Protein AF-A0A382ZGC2-F1 (afdb_monomer)

Structure (mmCIF, N/CA/C/O backbone):
data_AF-A0A382ZGC2-F1
#
_entry.id   AF-A0A382ZGC2-F1
#
loop_
_atom_site.group_PDB
_atom_site.id
_atom_site.type_symbol
_atom_site.label_atom_id
_atom_site.label_alt_id
_atom_site.label_comp_id
_atom_site.label_asym_id
_atom_site.label_entity_id
_atom_site.label_seq_id
_atom_site.pdbx_PDB_ins_code
_atom_site.Cartn_x
_atom_site.Cartn_y
_atom_site.Cartn_z
_atom_site.occupancy
_atom_site.B_iso_or_equiv
_atom_site.auth_seq_id
_atom_site.auth_comp_id
_atom_site.auth_asym_id
_atom_site.auth_atom_id
_atom_site.pdbx_PDB_model_num
ATOM 1 N N . MET A 1 1 ? 4.808 7.270 -20.336 1.00 48.91 1 MET A N 1
ATOM 2 C CA . MET A 1 1 ? 5.035 6.624 -19.026 1.00 48.91 1 MET A CA 1
ATOM 3 C C . MET A 1 1 ? 4.044 7.246 -18.064 1.00 48.91 1 MET A C 1
ATOM 5 O O . MET A 1 1 ? 4.172 8.431 -17.793 1.00 48.91 1 MET A O 1
ATOM 9 N N . ASN A 1 2 ? 3.007 6.508 -17.667 1.00 63.00 2 ASN A N 1
ATOM 10 C CA . ASN A 1 2 ? 1.933 7.059 -16.841 1.00 63.00 2 ASN A CA 1
ATOM 11 C C . ASN A 1 2 ? 2.272 6.865 -15.366 1.00 63.00 2 ASN A C 1
ATOM 13 O O . ASN A 1 2 ? 2.671 5.776 -14.962 1.00 63.00 2 ASN A O 1
ATOM 17 N N . ALA A 1 3 ? 2.104 7.929 -14.586 1.00 60.41 3 ALA A N 1
ATOM 18 C CA . ALA A 1 3 ? 2.319 7.907 -13.144 1.00 60.41 3 ALA A CA 1
ATOM 19 C C . ALA A 1 3 ? 1.224 7.137 -12.383 1.00 60.41 3 ALA A C 1
ATOM 21 O O . ALA A 1 3 ? 1.403 6.867 -11.210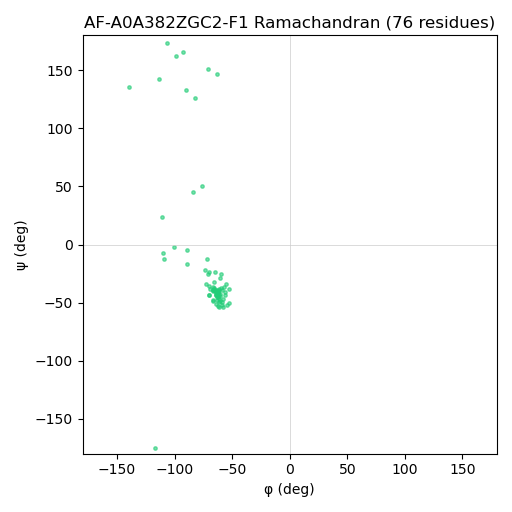 1.00 60.41 3 ALA A O 1
ATOM 22 N N . VAL A 1 4 ? 0.101 6.813 -13.032 1.00 64.00 4 VAL A N 1
ATOM 23 C CA . VAL A 1 4 ? -1.045 6.102 -12.448 1.00 64.00 4 VAL A CA 1
ATOM 24 C C . VAL A 1 4 ? -1.550 5.097 -13.481 1.00 64.00 4 VAL A C 1
ATOM 26 O O . VAL A 1 4 ? -1.660 5.430 -14.669 1.00 64.00 4 VAL A O 1
ATOM 29 N N . ASN A 1 5 ? -1.836 3.872 -13.051 1.00 77.94 5 ASN A N 1
ATOM 30 C CA . ASN A 1 5 ? -2.372 2.795 -13.886 1.00 77.94 5 ASN A CA 1
ATOM 31 C C . ASN A 1 5 ? -3.777 2.385 -13.376 1.00 77.94 5 ASN A C 1
ATOM 33 O O . ASN A 1 5 ? -4.337 2.984 -12.457 1.00 77.94 5 ASN A O 1
ATOM 37 N N . HIS A 1 6 ? -4.362 1.342 -13.970 1.00 77.25 6 HIS A N 1
ATOM 38 C CA . HIS A 1 6 ? -5.618 0.775 -13.464 1.00 77.25 6 HIS A CA 1
ATOM 39 C C . HIS A 1 6 ? -5.433 0.027 -12.128 1.00 77.25 6 HIS A C 1
ATOM 41 O O . HIS A 1 6 ? -6.380 -0.054 -11.349 1.00 77.25 6 HIS A O 1
ATOM 47 N N . TYR A 1 7 ? -4.232 -0.484 -11.840 1.00 81.69 7 TYR A N 1
ATOM 48 C CA . TYR A 1 7 ? -3.876 -1.125 -10.572 1.00 81.69 7 TYR A CA 1
ATOM 49 C C . TYR A 1 7 ? -3.900 -0.148 -9.387 1.00 81.69 7 TYR A C 1
ATOM 51 O O . TYR A 1 7 ? -4.373 -0.537 -8.326 1.00 81.69 7 TYR A O 1
ATOM 59 N N . SER A 1 8 ? -3.579 1.135 -9.562 1.00 83.50 8 SER A N 1
ATOM 60 C CA . SER A 1 8 ? -3.676 2.171 -8.530 1.00 83.50 8 SER A CA 1
ATOM 61 C C . SER A 1 8 ? -5.105 2.273 -7.974 1.00 83.50 8 SER A C 1
ATOM 63 O O . SER A 1 8 ? -5.321 2.440 -6.775 1.00 83.50 8 SER A O 1
ATOM 65 N N . ALA A 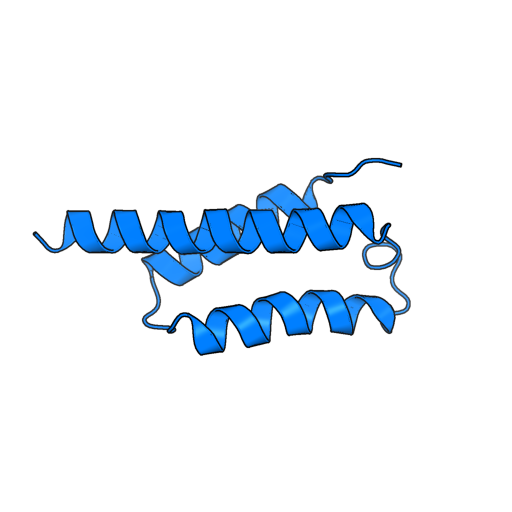1 9 ? -6.127 2.091 -8.819 1.00 87.62 9 ALA A N 1
ATOM 66 C CA . ALA A 1 9 ? -7.513 2.029 -8.351 1.00 87.62 9 ALA A CA 1
ATOM 67 C C . ALA A 1 9 ? -7.777 0.782 -7.485 1.00 87.62 9 ALA A C 1
ATOM 69 O O . ALA A 1 9 ? -8.462 0.873 -6.463 1.00 87.62 9 ALA A O 1
ATOM 70 N N . PHE A 1 10 ? -7.204 -0.370 -7.851 1.00 89.88 10 PHE A N 1
ATOM 71 C CA . PHE A 1 10 ? -7.264 -1.584 -7.032 1.00 89.88 10 PHE A CA 1
ATOM 72 C C . PHE A 1 10 ? -6.549 -1.401 -5.693 1.00 89.88 10 PHE A C 1
ATOM 74 O O . PHE A 1 10 ? -7.112 -1.767 -4.666 1.00 89.88 10 PHE A O 1
ATOM 81 N N . HIS A 1 11 ? -5.373 -0.777 -5.692 1.00 91.81 11 HIS A N 1
ATOM 82 C CA . HIS A 1 11 ? -4.612 -0.393 -4.505 1.00 91.81 11 HIS A CA 1
ATOM 83 C C . HIS A 1 11 ? -5.466 0.418 -3.523 1.00 91.81 11 HIS A C 1
ATOM 85 O O . HIS A 1 11 ? -5.605 0.047 -2.352 1.00 91.81 11 HIS A O 1
ATOM 91 N N . PHE A 1 12 ? -6.136 1.464 -4.017 1.00 93.38 12 PHE A N 1
ATOM 92 C CA . PHE A 1 12 ? -7.043 2.272 -3.204 1.00 93.38 12 PHE A CA 1
ATOM 93 C C . PHE A 1 12 ? -8.164 1.431 -2.584 1.00 93.38 12 PHE A C 1
ATOM 95 O O . PHE A 1 12 ? -8.366 1.458 -1.369 1.00 93.38 12 PHE A O 1
ATOM 102 N N . ILE A 1 13 ? -8.901 0.683 -3.414 1.00 93.88 13 ILE A N 1
ATOM 103 C CA . ILE A 1 13 ? -10.068 -0.096 -2.979 1.00 93.88 13 ILE A CA 1
ATOM 104 C C . ILE A 1 13 ? -9.645 -1.174 -1.980 1.00 93.88 13 ILE A C 1
ATOM 106 O O . ILE A 1 13 ? -10.281 -1.333 -0.939 1.00 93.88 13 ILE A O 1
ATOM 110 N N . PHE A 1 14 ? -8.559 -1.890 -2.263 1.00 94.31 14 PHE A N 1
ATOM 111 C CA . PHE A 1 14 ? -8.042 -2.949 -1.408 1.00 94.31 14 PHE A CA 1
ATOM 112 C C . PHE A 1 14 ? -7.703 -2.420 -0.013 1.00 94.31 14 PHE A C 1
ATOM 114 O O . PHE A 1 14 ? -8.166 -2.971 0.992 1.00 94.31 14 PHE A O 1
ATOM 121 N N . TRP A 1 15 ? -6.960 -1.315 0.069 1.00 95.81 15 TRP A N 1
ATOM 122 C CA . TRP A 1 15 ? -6.579 -0.739 1.354 1.00 95.81 15 TRP A CA 1
ATOM 123 C C . TRP A 1 15 ? -7.730 -0.056 2.080 1.00 95.81 15 TRP A C 1
ATOM 125 O O . TRP A 1 15 ? -7.813 -0.165 3.305 1.00 95.81 15 TRP A O 1
ATOM 135 N N . PHE A 1 16 ? -8.658 0.558 1.348 1.00 95.25 16 PHE A N 1
ATOM 136 C CA . PHE A 1 16 ? -9.900 1.082 1.908 1.00 95.25 16 PHE A CA 1
ATOM 137 C C . PHE A 1 16 ? -10.724 -0.018 2.581 1.00 95.25 16 PHE A C 1
ATOM 139 O O . PHE A 1 16 ? -11.092 0.107 3.751 1.00 95.25 16 PHE A O 1
ATOM 146 N N . LEU A 1 17 ? -10.981 -1.125 1.876 1.00 94.31 17 LEU A N 1
ATOM 147 C CA . LEU A 1 17 ? -11.742 -2.254 2.413 1.00 94.31 17 LEU A CA 1
ATOM 148 C C . LEU A 1 17 ? -11.002 -2.915 3.578 1.00 94.31 17 LEU A C 1
ATOM 150 O O . LEU A 1 17 ? -11.615 -3.244 4.593 1.00 94.31 17 LEU A O 1
ATOM 154 N N . THR A 1 18 ? -9.682 -3.053 3.472 1.00 93.81 18 THR A N 1
ATOM 155 C CA . THR A 1 18 ? -8.862 -3.608 4.550 1.00 93.81 18 THR A CA 1
ATOM 156 C C . THR A 1 18 ? -8.959 -2.743 5.805 1.00 93.81 18 THR A C 1
ATOM 158 O O . THR A 1 18 ? -9.278 -3.262 6.872 1.00 93.81 18 THR A O 1
ATOM 161 N N . ALA A 1 19 ? -8.778 -1.426 5.701 1.00 93.31 19 ALA A N 1
ATOM 162 C CA . ALA A 1 19 ? -8.955 -0.504 6.823 1.00 93.31 19 ALA A CA 1
ATOM 163 C C . ALA A 1 19 ? -10.378 -0.528 7.400 1.00 93.31 19 ALA A C 1
ATOM 165 O O . ALA A 1 19 ? -10.562 -0.423 8.613 1.00 93.31 19 ALA A O 1
ATOM 166 N N . ARG A 1 20 ? -11.390 -0.673 6.535 1.00 90.38 20 ARG A N 1
ATOM 167 C CA . ARG A 1 20 ? -12.808 -0.694 6.913 1.00 90.38 20 ARG A CA 1
ATOM 168 C C . ARG A 1 20 ? -13.198 -1.963 7.670 1.00 90.38 20 ARG A C 1
ATOM 170 O O . ARG A 1 20 ? -13.938 -1.882 8.648 1.00 90.38 20 ARG A O 1
ATOM 177 N N . TYR A 1 21 ? -12.739 -3.128 7.232 1.00 91.88 21 TYR A N 1
ATOM 178 C CA . TYR A 1 21 ? -13.249 -4.410 7.734 1.00 91.88 21 TYR A CA 1
ATOM 179 C C . TYR A 1 21 ? -12.267 -5.178 8.616 1.00 91.88 21 TYR A C 1
ATOM 181 O O . TYR A 1 21 ? -12.675 -6.112 9.304 1.00 91.88 21 TYR A O 1
ATOM 189 N N . SER A 1 22 ? -10.996 -4.783 8.654 1.00 88.81 22 SER A N 1
ATOM 190 C CA . SER A 1 22 ? -9.998 -5.398 9.527 1.00 88.81 22 SER A CA 1
ATO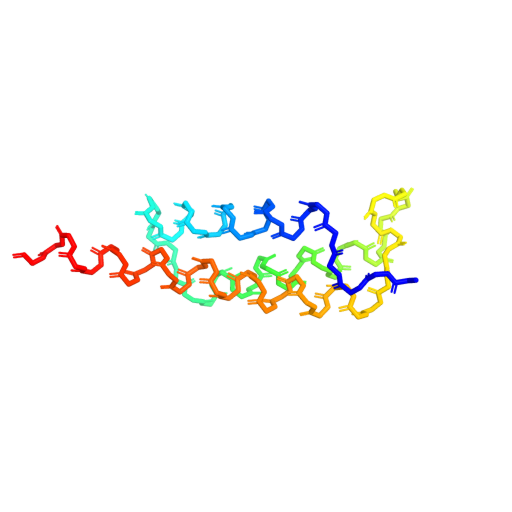M 191 C C . SER A 1 22 ? -9.624 -4.493 10.709 1.00 88.81 22 SER A C 1
ATOM 193 O O . SER A 1 22 ? -10.056 -3.346 10.814 1.00 88.81 22 SER A O 1
ATOM 195 N N . LYS A 1 23 ? -8.825 -5.034 11.634 1.00 87.75 23 LYS A N 1
ATOM 196 C CA . LYS A 1 23 ? -8.243 -4.300 12.772 1.00 87.75 23 LYS A CA 1
ATOM 197 C C . LYS A 1 23 ? -6.729 -4.138 12.627 1.00 87.75 23 LYS A C 1
ATOM 199 O O . LYS A 1 23 ? -6.030 -4.042 13.634 1.00 87.75 23 LYS A O 1
ATOM 204 N N . ILE A 1 24 ? -6.208 -4.190 11.399 1.00 91.69 24 ILE A N 1
ATOM 205 C CA . ILE A 1 24 ? -4.772 -3.991 11.199 1.00 91.69 24 ILE A CA 1
ATOM 206 C C . ILE A 1 24 ? -4.389 -2.570 11.628 1.00 91.69 24 ILE A C 1
ATOM 208 O O . ILE A 1 24 ? -5.192 -1.645 11.539 1.00 91.69 24 ILE A O 1
ATOM 212 N N . GLY A 1 25 ? -3.181 -2.414 12.161 1.00 91.56 25 GLY A N 1
ATOM 213 C CA . GLY A 1 25 ? -2.632 -1.108 12.520 1.00 91.56 25 GLY A CA 1
ATOM 214 C C . GLY A 1 25 ? -1.809 -0.507 11.382 1.00 91.56 25 GLY A C 1
ATOM 215 O O . GLY A 1 25 ? -1.375 -1.218 10.475 1.00 91.56 25 GLY A O 1
ATOM 216 N N . TRP A 1 26 ? -1.513 0.792 11.486 1.00 92.19 26 TRP A N 1
ATOM 217 C CA . TRP A 1 26 ? -0.679 1.528 10.524 1.00 92.19 26 TRP A CA 1
ATOM 218 C C . TRP A 1 26 ? 0.680 0.871 10.255 1.00 92.19 26 TRP A C 1
ATOM 220 O O . TRP A 1 26 ? 1.123 0.851 9.114 1.00 92.19 26 TRP A O 1
ATOM 230 N N . LEU A 1 27 ? 1.324 0.293 11.275 1.00 93.50 27 LEU A N 1
ATOM 231 C CA . LEU A 1 27 ? 2.619 -0.371 11.104 1.00 93.50 27 LEU A CA 1
ATOM 232 C C . LEU A 1 27 ? 2.522 -1.585 10.170 1.00 93.50 27 LEU A C 1
ATOM 234 O O . LEU A 1 27 ? 3.318 -1.715 9.245 1.00 93.50 27 LEU A O 1
ATOM 238 N N . LEU A 1 28 ? 1.532 -2.456 10.391 1.00 93.81 28 LEU A N 1
ATOM 239 C CA . LEU A 1 28 ? 1.334 -3.639 9.554 1.00 93.81 28 LEU A CA 1
ATOM 240 C C . LEU A 1 28 ? 0.911 -3.245 8.133 1.00 93.81 28 LEU A C 1
ATOM 242 O O . LEU A 1 28 ? 1.416 -3.815 7.173 1.00 93.81 28 LEU A O 1
ATOM 246 N N . PHE A 1 29 ? 0.048 -2.232 8.003 1.00 95.94 29 PHE A N 1
ATOM 247 C CA . PHE A 1 29 ? -0.296 -1.623 6.716 1.00 95.94 29 PHE A CA 1
ATOM 248 C C . PHE A 1 29 ? 0.955 -1.158 5.953 1.00 95.94 29 PHE A C 1
ATOM 250 O O . PHE A 1 29 ? 1.148 -1.550 4.807 1.00 95.94 29 PHE A O 1
ATOM 257 N N . LEU A 1 30 ? 1.831 -0.375 6.591 1.00 94.44 30 LEU A N 1
ATOM 258 C CA . LEU A 1 30 ? 3.033 0.174 5.961 1.00 94.44 30 LEU A CA 1
ATOM 259 C C . LEU A 1 30 ? 4.002 -0.924 5.511 1.00 94.44 30 LEU A C 1
ATOM 261 O O . LEU A 1 30 ? 4.539 -0.841 4.408 1.00 94.44 30 LEU A O 1
ATOM 265 N N . ILE A 1 31 ? 4.195 -1.962 6.333 1.00 95.69 31 ILE A N 1
ATOM 266 C CA . ILE A 1 31 ? 5.042 -3.113 5.989 1.00 95.69 31 ILE A CA 1
ATOM 267 C C . ILE A 1 31 ? 4.497 -3.836 4.758 1.00 95.69 31 ILE A C 1
ATOM 269 O O . ILE A 1 31 ? 5.258 -4.138 3.847 1.00 95.69 31 ILE A O 1
ATOM 273 N N . LEU A 1 32 ? 3.192 -4.102 4.716 1.00 95.12 32 LEU A N 1
ATOM 274 C CA . LEU A 1 32 ? 2.565 -4.806 3.598 1.00 95.12 32 LEU A CA 1
ATOM 275 C C . LEU A 1 32 ? 2.536 -3.949 2.324 1.00 95.12 32 LEU A C 1
ATOM 277 O O . LEU A 1 32 ? 2.873 -4.448 1.257 1.00 95.12 32 LEU A O 1
ATOM 281 N N . SER A 1 33 ? 2.192 -2.662 2.439 1.00 94.06 33 SER A N 1
ATOM 282 C CA . SER A 1 33 ? 2.171 -1.713 1.320 1.00 94.06 33 SER A CA 1
ATOM 283 C C . SER A 1 33 ? 3.557 -1.555 0.702 1.00 94.06 33 SER A C 1
ATOM 285 O O . SER A 1 33 ? 3.713 -1.738 -0.497 1.00 94.06 33 SER A O 1
ATOM 287 N N . MET A 1 34 ? 4.577 -1.226 1.501 1.00 92.69 34 MET A N 1
ATOM 288 C CA . MET A 1 34 ? 5.941 -1.077 0.979 1.00 92.69 34 MET A CA 1
ATOM 289 C C . MET A 1 34 ? 6.540 -2.421 0.563 1.00 92.69 34 MET A C 1
ATOM 291 O O . MET A 1 34 ? 7.274 -2.491 -0.417 1.00 92.69 34 MET A O 1
ATOM 295 N N . GLY A 1 35 ? 6.227 -3.492 1.294 1.00 94.19 35 GLY A N 1
ATOM 296 C CA . GLY A 1 35 ? 6.697 -4.838 0.987 1.00 94.19 35 GLY A CA 1
ATOM 297 C C . GLY A 1 35 ? 6.218 -5.326 -0.376 1.00 94.19 35 GLY A C 1
ATOM 298 O O . GLY A 1 35 ? 6.997 -5.950 -1.088 1.00 94.19 35 GLY A O 1
ATOM 299 N N . TRP A 1 36 ? 4.982 -5.003 -0.762 1.00 93.44 36 TRP A N 1
ATOM 300 C CA . TRP A 1 36 ? 4.456 -5.328 -2.086 1.00 93.44 36 TRP A CA 1
ATOM 301 C C . TRP A 1 36 ? 5.216 -4.600 -3.202 1.00 93.44 36 TRP A C 1
ATOM 303 O O . TRP A 1 36 ? 5.749 -5.249 -4.097 1.00 93.44 36 TRP A O 1
ATOM 313 N N . GLU A 1 37 ? 5.382 -3.280 -3.090 1.00 91.62 37 GLU A N 1
ATOM 314 C CA . GLU A 1 37 ? 6.132 -2.482 -4.075 1.00 91.62 37 GLU A CA 1
ATOM 315 C C . GLU A 1 37 ? 7.589 -2.941 -4.233 1.00 91.62 37 GLU A C 1
ATOM 317 O O . GLU A 1 37 ? 8.129 -2.977 -5.340 1.00 91.62 37 GLU A O 1
ATOM 322 N N . LEU A 1 38 ? 8.238 -3.317 -3.123 1.00 91.19 38 LEU A N 1
ATOM 323 C CA . LEU A 1 38 ? 9.594 -3.870 -3.134 1.00 91.19 38 LEU A CA 1
ATOM 324 C C . LEU A 1 38 ? 9.641 -5.266 -3.759 1.00 91.19 38 LEU A C 1
ATOM 326 O O . LEU A 1 38 ? 10.596 -5.581 -4.467 1.00 91.19 38 LEU A O 1
ATOM 330 N N . LEU A 1 39 ? 8.628 -6.099 -3.511 1.00 92.06 39 LEU A N 1
ATOM 331 C CA . LEU A 1 39 ? 8.527 -7.427 -4.110 1.00 92.06 39 LEU A CA 1
ATOM 332 C C . LEU A 1 39 ? 8.410 -7.322 -5.633 1.00 92.06 39 LEU A C 1
ATOM 334 O O . LEU A 1 39 ? 9.067 -8.068 -6.354 1.00 92.06 39 LEU A O 1
ATOM 338 N N . GLU A 1 40 ? 7.652 -6.353 -6.138 1.00 89.50 40 GLU A N 1
ATOM 339 C CA . GLU A 1 40 ? 7.529 -6.124 -7.577 1.00 89.50 40 GLU A CA 1
ATOM 340 C C . GLU A 1 40 ? 8.861 -5.798 -8.268 1.00 89.50 40 GLU A C 1
ATOM 342 O O . GLU A 1 40 ? 9.018 -6.106 -9.445 1.00 89.50 40 GLU A O 1
ATOM 347 N N . LEU A 1 41 ? 9.860 -5.261 -7.557 1.00 87.75 41 LEU A N 1
ATOM 348 C CA . LEU A 1 41 ? 11.191 -5.015 -8.133 1.00 87.75 41 LEU A CA 1
ATOM 349 C C . LEU A 1 41 ? 11.928 -6.301 -8.528 1.00 87.75 41 LEU A C 1
ATOM 351 O O . LEU A 1 41 ? 12.833 -6.254 -9.360 1.00 87.75 41 LEU A O 1
ATOM 355 N N . VAL A 1 42 ? 11.574 -7.434 -7.917 1.00 90.12 42 VAL A N 1
ATOM 356 C CA . VAL A 1 42 ? 12.228 -8.729 -8.156 1.00 90.12 42 VAL A CA 1
ATOM 357 C C . VAL A 1 42 ? 11.339 -9.717 -8.910 1.00 90.12 42 VAL A C 1
ATOM 359 O O . VAL A 1 42 ? 11.806 -10.789 -9.296 1.00 90.12 42 VAL A O 1
ATOM 362 N N . LEU A 1 43 ? 10.066 -9.381 -9.132 1.00 89.00 43 LEU A N 1
ATOM 363 C CA . LEU A 1 43 ? 9.129 -10.243 -9.840 1.00 89.00 43 LEU A CA 1
ATOM 364 C C . LEU A 1 43 ? 9.288 -10.101 -11.364 1.00 89.00 43 LEU A C 1
ATOM 366 O O . LEU A 1 43 ? 9.146 -9.002 -11.898 1.00 89.00 43 LEU A O 1
ATOM 370 N N . PRO A 1 44 ? 9.499 -11.201 -12.109 1.00 88.12 44 PRO A N 1
ATOM 371 C CA . PRO A 1 44 ? 9.677 -11.165 -13.560 1.00 88.12 44 PRO A CA 1
ATOM 372 C C . PRO A 1 44 ? 8.326 -11.147 -14.299 1.00 88.12 44 PRO A C 1
ATOM 374 O O . PRO A 1 44 ? 8.110 -11.907 -15.243 1.00 88.12 44 PRO A O 1
ATOM 377 N N . PHE A 1 45 ? 7.385 -10.316 -13.850 1.00 86.75 45 PHE A N 1
ATOM 378 C CA . PHE A 1 45 ? 6.053 -10.210 -14.443 1.00 86.75 45 PHE A CA 1
ATOM 379 C C . PHE A 1 45 ? 5.847 -8.845 -15.099 1.00 86.75 45 PHE A C 1
ATOM 381 O O . PHE A 1 45 ? 6.242 -7.817 -14.559 1.00 86.75 45 PHE A O 1
ATOM 388 N N . ASN A 1 46 ? 5.156 -8.816 -16.243 1.00 81.94 46 ASN A N 1
ATOM 389 C CA . ASN A 1 46 ? 4.911 -7.576 -16.992 1.00 81.94 46 ASN A CA 1
ATOM 390 C C . ASN A 1 46 ? 4.124 -6.522 -16.197 1.00 81.94 46 ASN A C 1
ATOM 392 O O . ASN A 1 46 ? 4.300 -5.336 -16.444 1.00 81.94 46 ASN A O 1
ATOM 396 N N . PHE A 1 47 ? 3.274 -6.942 -15.252 1.00 79.12 47 PHE A N 1
ATOM 397 C CA . PHE A 1 47 ? 2.545 -6.013 -14.381 1.00 79.12 47 PHE A CA 1
ATOM 398 C C . PHE A 1 47 ? 3.441 -5.378 -13.310 1.00 79.12 47 PHE A C 1
ATOM 400 O O . PHE A 1 47 ? 3.098 -4.325 -12.807 1.00 79.12 47 PHE A O 1
ATOM 407 N N . ALA A 1 48 ? 4.571 -6.005 -12.971 1.00 79.62 48 ALA A N 1
ATOM 408 C CA . ALA A 1 48 ? 5.517 -5.509 -11.976 1.00 79.62 48 ALA A CA 1
ATOM 409 C C . ALA A 1 48 ? 6.581 -4.577 -12.596 1.00 79.62 48 ALA A C 1
ATOM 411 O O . ALA A 1 48 ? 7.233 -3.805 -11.887 1.00 79.62 48 ALA A O 1
A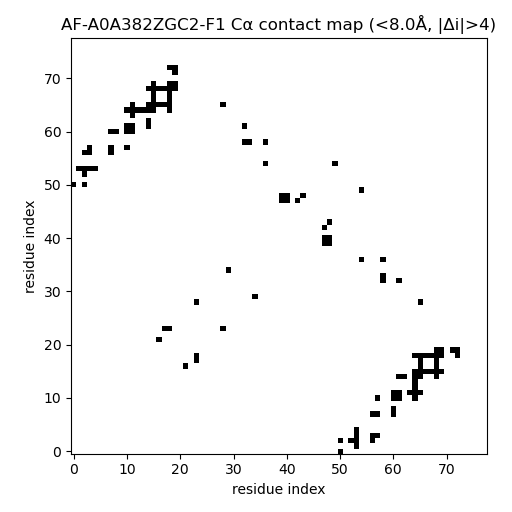TOM 412 N N . ALA A 1 49 ? 6.727 -4.622 -13.930 1.00 80.19 49 ALA A N 1
ATOM 413 C CA . ALA A 1 49 ? 7.654 -3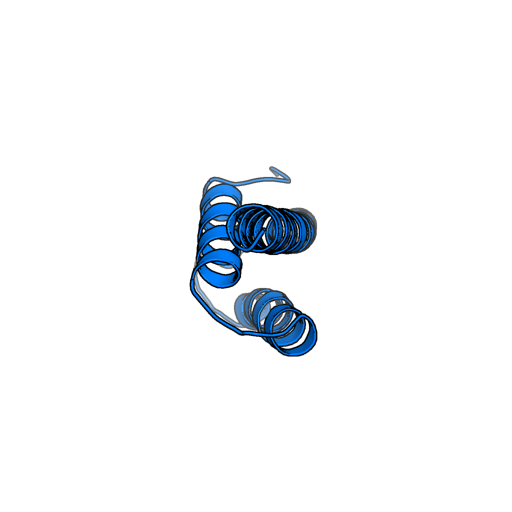.830 -14.742 1.00 80.19 49 ALA A CA 1
ATOM 414 C C . ALA A 1 49 ? 7.183 -2.374 -14.936 1.00 80.19 49 ALA A C 1
ATOM 416 O O . ALA A 1 49 ? 7.123 -1.848 -16.051 1.00 80.19 49 ALA A O 1
ATOM 417 N N . GLU A 1 50 ? 6.832 -1.720 -13.835 1.00 81.06 50 GLU A N 1
ATOM 418 C CA . GLU A 1 50 ? 6.323 -0.354 -13.816 1.00 81.06 50 GLU A CA 1
ATOM 419 C C . GLU A 1 50 ? 7.407 0.659 -13.468 1.00 81.06 50 GLU A C 1
ATOM 421 O O . GLU A 1 50 ? 8.473 0.333 -12.940 1.00 81.06 50 GLU A O 1
ATOM 426 N N . THR A 1 51 ? 7.151 1.929 -13.781 1.00 86.56 51 THR A N 1
ATOM 427 C CA . THR A 1 51 ? 8.109 2.989 -13.474 1.00 86.56 51 THR A CA 1
ATOM 428 C C . THR A 1 51 ? 8.158 3.247 -11.972 1.00 86.56 51 THR A C 1
ATOM 430 O O . THR A 1 51 ? 7.158 3.132 -11.270 1.00 86.56 51 THR A O 1
ATOM 433 N N . ILE A 1 52 ? 9.311 3.704 -11.480 1.00 85.69 52 ILE A N 1
ATOM 434 C CA . ILE A 1 52 ? 9.472 4.128 -10.079 1.00 85.69 52 ILE A CA 1
ATOM 435 C C . ILE A 1 52 ? 8.435 5.203 -9.700 1.00 85.69 52 ILE A C 1
ATOM 437 O O . ILE A 1 52 ? 7.945 5.219 -8.577 1.00 85.69 52 ILE A O 1
ATOM 441 N N . GLN A 1 53 ? 8.065 6.080 -10.642 1.00 87.12 53 GLN A N 1
ATOM 442 C CA . GLN A 1 53 ? 7.011 7.077 -10.430 1.00 87.12 53 GLN A CA 1
ATOM 443 C C . GLN A 1 53 ? 5.645 6.445 -10.148 1.00 87.12 53 GLN A C 1
ATOM 445 O O . GLN A 1 53 ? 4.925 6.963 -9.301 1.00 87.12 53 GLN A O 1
ATOM 450 N N . ASN A 1 54 ? 5.306 5.352 -10.836 1.00 87.94 54 ASN A N 1
ATOM 451 C CA . ASN A 1 54 ? 4.055 4.637 -10.611 1.00 87.94 54 ASN A CA 1
ATOM 452 C C . ASN A 1 54 ? 4.041 3.996 -9.217 1.00 87.94 54 ASN A C 1
ATOM 454 O O . ASN A 1 54 ? 3.163 4.298 -8.423 1.00 87.94 54 ASN A O 1
ATOM 458 N N . LYS A 1 55 ? 5.120 3.301 -8.846 1.00 89.25 55 LYS A N 1
ATOM 459 C CA . LYS A 1 55 ? 5.275 2.705 -7.507 1.00 89.25 55 LYS A CA 1
ATOM 460 C C . LY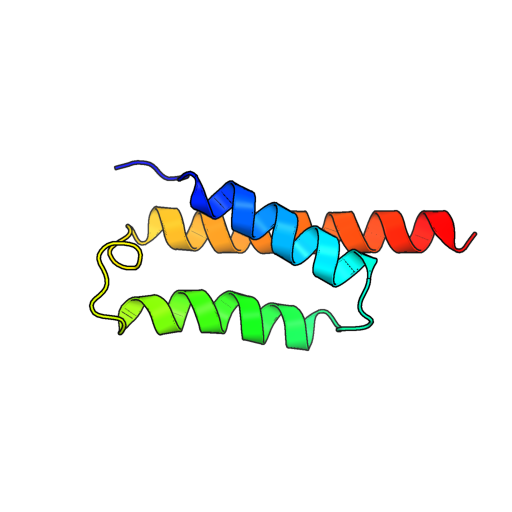S A 1 55 ? 5.144 3.726 -6.371 1.00 89.25 55 LYS A C 1
ATOM 462 O O . LYS A 1 55 ? 4.505 3.481 -5.353 1.00 89.25 55 LYS A O 1
ATOM 467 N N . ILE A 1 56 ? 5.723 4.920 -6.540 1.00 89.75 56 ILE A N 1
ATOM 468 C CA . ILE A 1 56 ? 5.557 6.018 -5.569 1.00 89.75 56 ILE A CA 1
ATOM 469 C C . ILE A 1 56 ? 4.093 6.472 -5.504 1.00 89.75 56 ILE A C 1
ATOM 471 O O . ILE A 1 56 ? 3.577 6.713 -4.410 1.00 89.75 56 ILE A O 1
ATOM 475 N N . ALA A 1 57 ? 3.427 6.603 -6.653 1.00 91.06 57 ALA A N 1
ATOM 476 C CA . ALA A 1 57 ? 2.014 6.954 -6.698 1.00 91.06 57 ALA A CA 1
ATOM 477 C C . ALA A 1 57 ? 1.148 5.880 -6.023 1.00 91.06 57 ALA A C 1
ATOM 479 O O . ALA A 1 57 ? 0.271 6.236 -5.240 1.00 91.06 57 ALA A O 1
ATOM 480 N N . ASP A 1 58 ? 1.444 4.598 -6.222 1.00 91.44 58 ASP A N 1
ATOM 481 C CA . ASP A 1 58 ? 0.727 3.490 -5.593 1.00 91.44 58 ASP A CA 1
ATOM 482 C C . ASP A 1 58 ? 0.880 3.499 -4.068 1.00 91.44 58 ASP A C 1
ATOM 484 O O . ASP A 1 58 ? -0.114 3.352 -3.358 1.00 91.44 58 ASP A O 1
ATOM 488 N N . ILE A 1 59 ? 2.058 3.829 -3.522 1.00 92.81 59 ILE A N 1
ATOM 489 C CA . ILE A 1 59 ? 2.223 4.043 -2.069 1.00 92.81 59 ILE A CA 1
ATOM 490 C C . ILE A 1 59 ? 1.329 5.186 -1.567 1.00 92.81 59 ILE A C 1
ATOM 492 O O . ILE A 1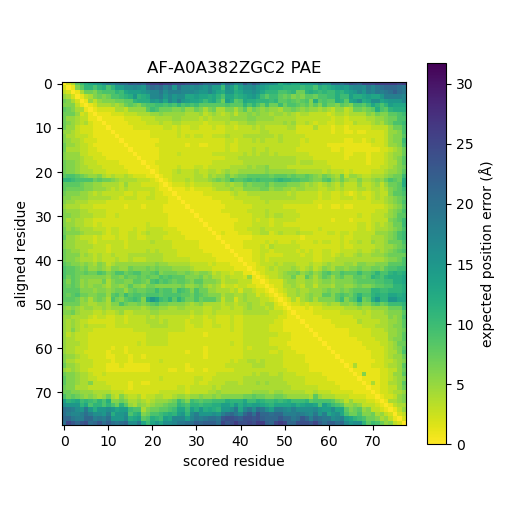 59 ? 0.674 5.051 -0.529 1.00 92.81 59 ILE A O 1
ATOM 496 N N . ILE A 1 60 ? 1.276 6.311 -2.285 1.00 93.75 60 ILE A N 1
ATOM 497 C CA . ILE A 1 60 ? 0.416 7.447 -1.914 1.00 93.75 60 ILE A CA 1
ATOM 498 C C . ILE A 1 60 ? -1.054 7.015 -1.938 1.00 93.75 60 ILE A C 1
ATOM 500 O O . ILE A 1 60 ? -1.804 7.295 -1.001 1.00 93.75 60 ILE A O 1
ATOM 504 N N . VAL A 1 61 ? -1.464 6.294 -2.979 1.00 94.56 61 VAL A N 1
ATOM 505 C CA . VAL A 1 61 ? -2.833 5.806 -3.144 1.00 94.56 61 VAL A CA 1
ATOM 506 C C . VAL A 1 61 ? -3.200 4.780 -2.066 1.00 94.56 61 VAL A C 1
ATOM 508 O O . VAL A 1 61 ? -4.301 4.853 -1.516 1.00 94.56 61 VAL A O 1
ATOM 511 N N . ASN A 1 62 ? -2.272 3.903 -1.674 1.00 95.62 62 ASN A N 1
ATOM 512 C CA . ASN A 1 62 ? -2.434 2.975 -0.553 1.00 95.62 62 ASN A CA 1
ATOM 513 C C . ASN A 1 62 ? -2.722 3.728 0.751 1.00 95.62 62 ASN A C 1
ATOM 515 O O . ASN A 1 62 ? -3.664 3.385 1.469 1.00 95.62 62 ASN A O 1
ATOM 519 N N . ILE A 1 63 ? -1.949 4.783 1.042 1.00 95.81 63 ILE A N 1
ATOM 520 C CA . ILE A 1 63 ? -2.129 5.622 2.239 1.00 95.81 63 ILE A CA 1
ATOM 521 C C . ILE A 1 63 ? -3.499 6.308 2.217 1.00 95.81 63 ILE A C 1
ATOM 523 O O . ILE A 1 63 ? -4.201 6.304 3.231 1.00 95.81 63 ILE A O 1
ATOM 527 N N . LEU A 1 64 ? -3.904 6.863 1.070 1.00 95.44 64 LEU A N 1
ATOM 528 C CA . LEU A 1 64 ? -5.206 7.515 0.912 1.00 95.44 64 LEU A CA 1
ATOM 529 C C . LEU A 1 64 ? -6.367 6.530 1.084 1.00 95.44 64 LEU A C 1
ATOM 531 O O . LEU A 1 64 ? -7.337 6.852 1.775 1.00 95.44 64 LEU A O 1
ATOM 535 N N . GLY A 1 65 ? -6.270 5.333 0.502 1.00 94.88 65 GLY A N 1
ATOM 536 C CA . GLY A 1 65 ? -7.278 4.282 0.639 1.00 94.88 65 GLY A CA 1
ATOM 537 C C . GLY A 1 65 ? -7.413 3.829 2.088 1.00 94.88 65 GLY A C 1
ATOM 538 O O . GLY A 1 65 ? -8.502 3.884 2.662 1.00 94.88 65 GLY A O 1
ATOM 539 N N . TYR A 1 66 ? -6.291 3.469 2.713 1.00 95.69 66 TYR A N 1
ATOM 540 C CA . TYR A 1 66 ? -6.253 3.015 4.100 1.00 95.69 66 TYR A CA 1
ATOM 541 C C . TYR A 1 66 ? -6.765 4.084 5.080 1.00 95.69 66 TYR A C 1
ATOM 543 O O . TYR A 1 66 ? -7.649 3.816 5.897 1.00 95.69 66 TYR A O 1
ATOM 551 N N . GLY A 1 67 ? -6.277 5.323 4.959 1.00 93.81 67 GLY A N 1
ATOM 552 C CA . GLY A 1 67 ? -6.708 6.444 5.796 1.00 93.81 67 GLY A CA 1
ATOM 55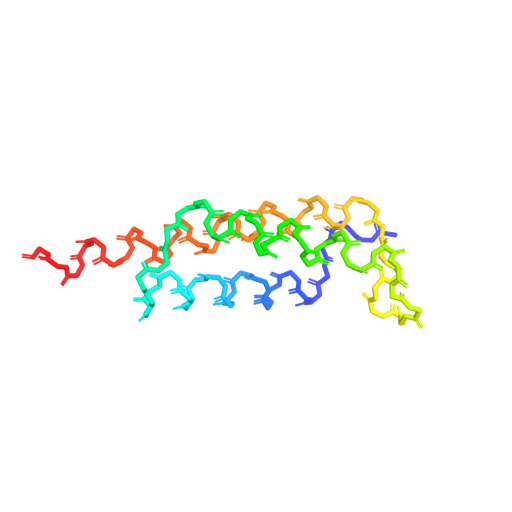3 C C . GLY A 1 67 ? -8.203 6.743 5.660 1.00 93.81 67 GLY A C 1
ATOM 554 O O . GLY A 1 67 ? -8.893 6.926 6.663 1.00 93.81 67 GLY A O 1
ATOM 555 N N . SER A 1 68 ? -8.730 6.710 4.433 1.00 93.81 68 SER A N 1
ATOM 556 C CA . SER A 1 68 ? -10.161 6.918 4.170 1.00 93.81 68 SER A CA 1
ATOM 557 C C . SER A 1 68 ? -11.029 5.815 4.785 1.00 93.81 68 SER A C 1
ATOM 559 O O . SER A 1 68 ? -12.084 6.099 5.358 1.00 93.81 68 SER A O 1
ATOM 561 N N . GLY A 1 69 ? -10.581 4.557 4.717 1.00 92.75 69 GLY A N 1
ATOM 562 C CA . GLY A 1 69 ? -11.285 3.430 5.331 1.00 92.75 69 GLY A CA 1
ATOM 563 C C . GLY A 1 69 ? -11.316 3.513 6.861 1.00 92.75 69 GLY A C 1
ATOM 564 O O . GLY A 1 69 ? -12.351 3.221 7.465 1.00 92.75 69 GLY A O 1
ATOM 565 N N . LEU A 1 70 ? -10.227 3.978 7.489 1.00 91.88 70 LEU A N 1
ATOM 566 C CA . LEU A 1 70 ? -10.172 4.223 8.935 1.00 91.88 70 LEU A CA 1
ATOM 567 C C . LEU A 1 70 ? -11.093 5.369 9.363 1.00 91.88 70 LEU A C 1
ATOM 569 O O . LEU A 1 70 ? -11.892 5.188 10.281 1.00 91.88 70 LEU A O 1
ATOM 573 N N . PHE A 1 71 ? -11.036 6.509 8.669 1.00 90.06 71 PHE A N 1
ATOM 574 C CA . PHE A 1 71 ? -11.897 7.663 8.949 1.00 90.06 71 PHE A CA 1
ATOM 575 C C . PHE A 1 71 ? -13.384 7.287 8.896 1.00 90.06 71 PHE A C 1
ATOM 577 O O . PHE A 1 71 ? -14.171 7.642 9.777 1.00 90.06 71 PHE A O 1
ATOM 584 N N . TYR A 1 72 ? -13.777 6.503 7.889 1.00 87.25 72 TYR A N 1
ATOM 585 C CA . TYR A 1 72 ? -15.146 6.013 7.788 1.00 87.25 72 TYR A CA 1
ATOM 586 C C . TYR A 1 72 ? 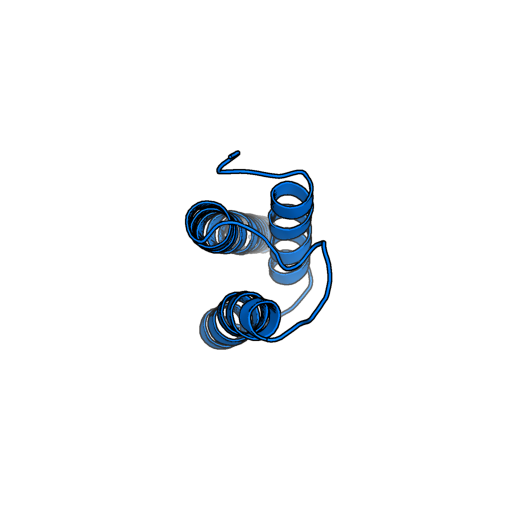-15.492 5.038 8.927 1.00 87.25 72 TYR A C 1
ATOM 588 O O . TYR A 1 72 ? -16.604 5.066 9.453 1.00 87.25 72 TYR A O 1
ATOM 596 N N . ASN A 1 73 ? -14.550 4.196 9.353 1.00 83.19 73 ASN A N 1
ATOM 597 C CA . ASN A 1 73 ? -14.736 3.285 10.483 1.00 83.19 73 ASN A CA 1
ATOM 598 C C . ASN A 1 73 ? -14.993 4.009 11.810 1.00 83.19 73 ASN A C 1
ATOM 600 O O . ASN A 1 73 ? -15.848 3.577 12.582 1.00 83.19 73 ASN A O 1
ATOM 604 N N . GLU A 1 74 ? -14.275 5.098 12.073 1.00 77.00 74 GLU A N 1
ATOM 605 C CA . GLU A 1 74 ? -14.448 5.900 13.287 1.00 77.00 74 GLU A CA 1
ATOM 606 C C . GLU A 1 74 ? -15.807 6.608 13.325 1.00 77.00 74 GLU A C 1
ATOM 608 O O . GLU A 1 74 ? -16.461 6.617 14.367 1.00 77.00 74 GLU A O 1
ATOM 613 N N . ASN A 1 75 ? -16.281 7.126 12.189 1.00 70.75 75 ASN A N 1
ATOM 614 C CA . ASN A 1 75 ? -17.578 7.804 12.110 1.00 70.75 75 ASN A CA 1
ATOM 615 C C . ASN A 1 75 ? -18.790 6.870 12.264 1.00 70.75 75 ASN A C 1
ATOM 617 O O . ASN A 1 75 ? -19.845 7.338 12.667 1.00 70.75 75 ASN A O 1
ATOM 621 N N . ASN A 1 76 ? -18.659 5.569 11.978 1.00 61.88 76 ASN A N 1
ATOM 622 C CA . ASN A 1 76 ? -19.746 4.589 12.158 1.00 61.88 76 ASN A CA 1
ATOM 623 C C . ASN A 1 76 ? -19.777 3.941 13.555 1.00 61.88 76 ASN A C 1
ATOM 625 O O . ASN A 1 76 ? -20.648 3.119 13.826 1.00 61.88 76 ASN A O 1
ATOM 629 N N . ARG A 1 77 ? -18.792 4.231 14.414 1.00 56.41 77 ARG A N 1
ATOM 630 C CA . ARG A 1 77 ? -18.732 3.738 15.803 1.00 56.41 77 ARG A CA 1
ATOM 631 C C . ARG A 1 77 ? -19.186 4.781 16.833 1.00 56.41 77 ARG A C 1
ATOM 633 O O . ARG A 1 77 ? -19.168 4.470 18.022 1.00 56.41 77 ARG A O 1
ATOM 640 N N . LYS A 1 78 ? -19.536 5.990 16.387 1.00 48.53 78 LYS A N 1
ATOM 641 C CA . LYS A 1 78 ? -20.203 7.028 17.184 1.00 48.53 78 LYS A CA 1
ATOM 642 C C . LYS A 1 78 ? -21.711 6.883 17.049 1.00 48.53 78 LYS A C 1
ATOM 644 O O . LYS A 1 78 ? -22.391 7.155 18.058 1.00 48.53 78 LYS A O 1
#

Foldseek 3Di:
DDLEDPVLVVLLQVLLVCLQPHPDDPVVLLCVLVVVLVVLVVDPDPVSPDDPSNSVSSSVSNCNSNVNSNVVNVVVVD

Solvent-accessible surface area (backbone atoms only — not comparable to full-atom values): 4296 Å² total; per-residue (Å²): 136,69,52,69,61,78,62,39,57,50,40,20,52,52,29,18,51,44,37,49,76,47,86,79,50,71,68,62,50,50,52,52,56,53,46,50,60,58,48,29,77,74,46,97,43,82,87,40,72,61,55,72,60,25,53,53,42,36,54,52,33,32,52,52,16,27,52,52,16,39,56,53,45,57,66,75,73,111

Sequence (78 aa):
MNAVNHYSAFHFIFWFLTARYSKIGWLLFLILSMGWELLELVLPFNFAAETIQNKIADIIVNILGYGSGLFYNENNRK

Secondary structure (DSSP, 8-state):
--S--HHHHHHHHHHHHHHHH----HHHHHHHHHHHHHHHTT---TTT---HHHHHHHHHHHHHHHHHHHHHHHHT--

Organism: NCBI:txid408172

pLDDT: mean 86.92, std 10.76, range [48.53, 95.94]

Radius of gyration: 13.31 Å; Cα contacts (8 Å, |Δi|>4): 69; chains: 1; bounding box: 32×19×36 Å

Mean predicted aligned error: 4.92 Å